Protein AF-A0A936E101-F1 (afdb_monomer_lite)

Structure (mmCIF, N/CA/C/O backbone):
data_AF-A0A936E101-F1
#
_entry.id   AF-A0A936E10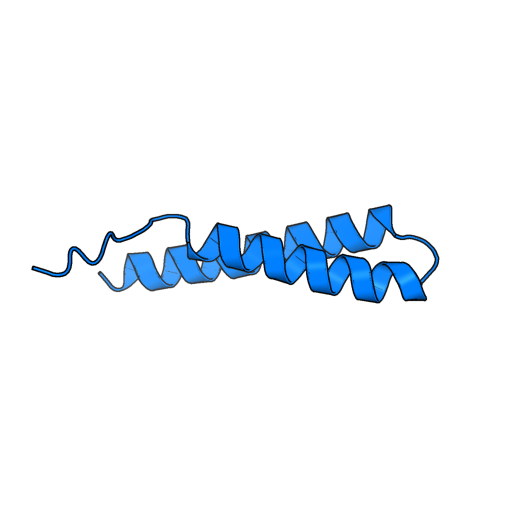1-F1
#
loop_
_atom_site.group_PDB
_atom_site.id
_atom_site.type_symbol
_atom_site.label_atom_id
_atom_site.label_alt_id
_atom_site.label_comp_id
_atom_site.label_asym_id
_atom_site.label_entity_id
_atom_site.label_seq_id
_atom_site.pdbx_PDB_ins_code
_atom_site.Cartn_x
_atom_site.Cartn_y
_atom_site.Cartn_z
_atom_site.occupancy
_atom_site.B_iso_or_equiv
_atom_site.auth_seq_id
_atom_site.auth_comp_id
_atom_site.auth_asym_id
_atom_site.auth_atom_id
_atom_site.pdbx_PDB_model_num
ATOM 1 N N . MET A 1 1 ? -15.639 -24.226 16.888 1.00 34.78 1 MET A N 1
ATOM 2 C CA . MET A 1 1 ? -14.787 -23.094 17.309 1.00 34.78 1 MET A CA 1
ATOM 3 C C . MET A 1 1 ? -14.042 -22.592 16.086 1.00 34.78 1 MET A C 1
ATOM 5 O O . MET A 1 1 ? -13.050 -23.193 15.709 1.00 34.78 1 MET A O 1
ATOM 9 N N . THR A 1 2 ? -14.549 -21.567 15.402 1.00 40.97 2 THR A N 1
ATOM 10 C CA . THR A 1 2 ? -13.804 -20.959 14.291 1.00 40.97 2 THR A CA 1
ATOM 11 C C . THR A 1 2 ? -12.917 -19.887 14.898 1.00 40.97 2 THR A C 1
ATOM 13 O O . THR A 1 2 ? -13.380 -18.778 15.163 1.00 40.97 2 THR A O 1
ATOM 16 N N . GLU A 1 3 ? -11.669 -20.247 15.202 1.00 43.56 3 GLU A N 1
ATOM 17 C CA . GLU A 1 3 ? -10.620 -19.292 15.552 1.00 43.56 3 GLU A CA 1
ATOM 18 C C . GLU A 1 3 ? -10.523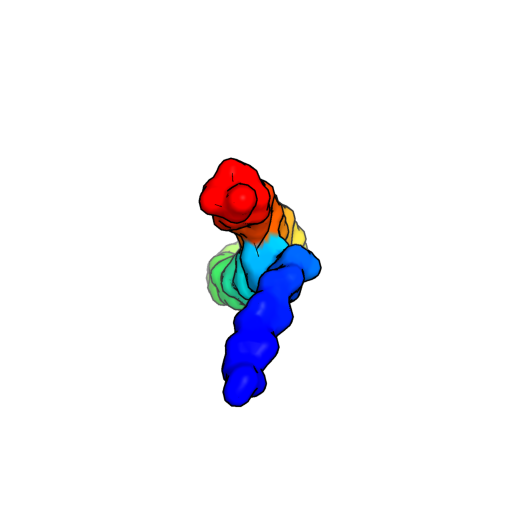 -18.266 14.425 1.00 43.56 3 GLU A C 1
ATOM 20 O O . GLU A 1 3 ? -9.912 -18.491 13.379 1.00 43.56 3 GLU A O 1
ATOM 25 N N . LYS A 1 4 ? -11.166 -17.113 14.617 1.00 47.84 4 LYS A N 1
ATOM 26 C CA . LYS A 1 4 ? -10.956 -15.947 13.772 1.00 47.84 4 LYS A CA 1
ATOM 27 C C . LYS A 1 4 ? -9.590 -15.400 14.161 1.00 47.84 4 LYS A C 1
ATOM 29 O O . LYS A 1 4 ? -9.494 -14.456 14.937 1.00 47.84 4 LYS A O 1
ATOM 34 N N . LYS A 1 5 ? -8.531 -16.066 13.690 1.00 49.16 5 LYS A N 1
ATOM 35 C CA . LYS A 1 5 ? -7.141 -15.642 13.843 1.00 49.16 5 LYS A CA 1
ATOM 36 C C . LYS A 1 5 ? -7.078 -14.211 13.325 1.00 49.16 5 LYS A C 1
ATOM 38 O O . LYS A 1 5 ? -7.190 -13.971 12.123 1.00 49.16 5 LYS A O 1
ATOM 43 N N . ARG A 1 6 ? -7.024 -13.251 14.246 1.00 54.22 6 ARG A N 1
ATOM 44 C CA . ARG A 1 6 ? -6.874 -11.826 13.954 1.00 54.22 6 ARG A CA 1
ATOM 45 C C . ARG A 1 6 ? -5.463 -11.665 13.416 1.00 54.22 6 ARG A C 1
ATOM 47 O O . ARG A 1 6 ? -4.510 -11.452 14.154 1.00 54.22 6 ARG A O 1
ATOM 54 N N . ASN A 1 7 ? -5.327 -11.943 12.123 1.00 58.22 7 ASN A N 1
ATOM 55 C CA . ASN A 1 7 ? -4.078 -11.877 11.389 1.00 58.22 7 ASN A CA 1
ATOM 56 C C . ASN A 1 7 ? -3.723 -10.394 11.250 1.00 58.22 7 ASN A C 1
ATOM 58 O O . ASN A 1 7 ? -4.040 -9.766 10.243 1.00 58.22 7 ASN A O 1
ATOM 62 N N . VAL A 1 8 ? -3.117 -9.840 12.299 1.00 55.16 8 VAL A N 1
ATOM 63 C CA . VAL A 1 8 ? -2.382 -8.574 12.267 1.00 55.16 8 VAL A CA 1
ATOM 64 C C . VAL A 1 8 ? -1.383 -8.695 11.117 1.00 55.16 8 VAL A C 1
ATOM 66 O O . VAL A 1 8 ? -0.477 -9.526 11.181 1.00 55.16 8 VAL A O 1
ATOM 69 N N . GLY A 1 9 ? -1.610 -7.974 10.020 1.00 60.44 9 GLY A N 1
ATOM 70 C CA . GLY A 1 9 ? -0.816 -8.083 8.793 1.00 60.44 9 GLY A CA 1
ATOM 71 C C . GLY A 1 9 ? -1.568 -8.609 7.568 1.00 60.44 9 GLY A C 1
ATOM 72 O O . GLY A 1 9 ? -1.039 -8.509 6.461 1.00 60.44 9 GLY A O 1
ATOM 73 N N . ASN A 1 10 ? -2.805 -9.101 7.703 1.00 73.00 10 ASN A N 1
ATOM 74 C CA . ASN A 1 10 ? -3.601 -9.511 6.540 1.00 73.00 10 ASN A CA 1
ATOM 75 C C . ASN A 1 10 ? -3.947 -8.305 5.651 1.00 73.00 10 ASN A C 1
ATOM 77 O O . ASN A 1 10 ? -3.949 -8.425 4.429 1.00 73.00 10 ASN A O 1
ATOM 81 N N . GLY A 1 11 ? -4.172 -7.127 6.251 1.00 78.81 11 GLY A N 1
ATOM 82 C CA . GLY A 1 11 ? -4.410 -5.890 5.502 1.00 78.81 11 GLY A CA 1
ATOM 83 C C . GLY A 1 11 ? -3.185 -5.455 4.698 1.00 78.81 11 GLY A C 1
ATOM 84 O O . GLY A 1 11 ? -3.303 -5.156 3.512 1.00 78.81 11 GLY A O 1
ATOM 85 N N . ILE A 1 12 ? -1.997 -5.503 5.310 1.00 83.06 12 ILE A N 1
ATOM 86 C CA . ILE A 1 12 ? -0.726 -5.147 4.660 1.00 83.06 12 ILE A CA 1
ATOM 87 C C . ILE A 1 12 ? -0.391 -6.131 3.534 1.00 83.06 12 ILE A C 1
ATOM 89 O O . ILE A 1 12 ? -0.028 -5.699 2.443 1.00 83.06 12 ILE A O 1
ATOM 93 N N . GLY A 1 13 ? -0.545 -7.439 3.769 1.00 82.81 13 GLY A N 1
ATOM 94 C CA . GLY A 1 13 ? -0.271 -8.469 2.763 1.00 82.81 13 GLY A CA 1
ATOM 95 C C . GLY A 1 13 ? -1.200 -8.380 1.549 1.00 82.81 13 GLY A C 1
ATOM 96 O O . GLY A 1 13 ? -0.732 -8.412 0.411 1.00 82.81 13 GLY A O 1
ATOM 97 N N . ILE A 1 14 ? -2.506 -8.192 1.780 1.00 84.19 14 ILE A N 1
ATOM 98 C CA . ILE A 1 14 ? -3.488 -7.986 0.704 1.00 84.19 14 ILE A CA 1
ATOM 99 C C . ILE A 1 14 ? -3.201 -6.675 -0.035 1.00 84.19 14 ILE A C 1
ATOM 101 O O . ILE A 1 14 ? -3.192 -6.650 -1.265 1.00 84.19 14 ILE A O 1
ATOM 105 N N . GLY A 1 15 ? -2.919 -5.599 0.703 1.00 87.06 15 GLY A N 1
ATOM 106 C CA . GLY A 1 15 ? -2.569 -4.304 0.131 1.00 87.06 15 GLY A CA 1
ATOM 107 C C . GLY A 1 15 ? -1.331 -4.378 -0.761 1.00 87.06 15 GLY A C 1
ATOM 108 O O . GLY A 1 15 ? -1.369 -3.903 -1.893 1.00 87.06 15 GLY A O 1
ATOM 109 N N . ALA A 1 16 ? -0.263 -5.037 -0.307 1.00 86.94 16 ALA A N 1
ATOM 110 C CA . ALA A 1 16 ? 0.957 -5.235 -1.086 1.00 86.94 16 ALA A CA 1
ATOM 111 C C . ALA A 1 16 ? 0.702 -6.042 -2.367 1.00 86.94 16 ALA A C 1
ATOM 113 O O . ALA A 1 16 ? 1.139 -5.633 -3.441 1.00 86.94 16 ALA A O 1
ATOM 114 N N . ALA A 1 17 ? -0.035 -7.154 -2.275 1.00 85.56 17 ALA A N 1
ATOM 115 C CA . ALA A 1 17 ? -0.341 -8.002 -3.427 1.00 85.56 17 ALA A CA 1
ATOM 116 C C . ALA A 1 17 ? -1.173 -7.258 -4.485 1.00 85.56 17 ALA A C 1
ATOM 118 O O . ALA A 1 17 ? -0.842 -7.293 -5.672 1.00 85.56 17 ALA A O 1
ATOM 119 N N . LEU A 1 18 ? -2.212 -6.531 -4.057 1.00 85.94 18 LEU A N 1
ATOM 120 C CA . LEU A 1 18 ? -3.024 -5.700 -4.949 1.00 85.94 18 LEU A CA 1
ATOM 121 C C . LEU A 1 18 ? -2.200 -4.558 -5.547 1.00 85.94 18 LEU A C 1
ATOM 123 O O . LEU A 1 18 ? -2.231 -4.343 -6.756 1.00 85.94 18 LEU A O 1
ATOM 127 N N . GLY A 1 19 ? -1.421 -3.861 -4.722 1.00 87.62 19 GLY A N 1
ATOM 128 C CA . GLY A 1 19 ? -0.548 -2.776 -5.151 1.00 87.62 19 GLY A CA 1
ATOM 129 C C . GLY A 1 19 ? 0.452 -3.201 -6.220 1.00 87.62 19 GLY A C 1
ATOM 130 O O . GLY A 1 19 ? 0.587 -2.525 -7.238 1.00 87.62 19 GLY A O 1
ATOM 131 N N . VAL A 1 20 ? 1.100 -4.353 -6.039 1.00 85.62 20 VAL A N 1
ATOM 132 C CA . VAL A 1 20 ? 2.003 -4.938 -7.040 1.00 85.62 20 VAL A CA 1
ATOM 133 C C . VAL A 1 20 ? 1.250 -5.333 -8.305 1.00 85.62 20 VAL A C 1
ATOM 135 O O . VAL A 1 20 ? 1.735 -5.038 -9.390 1.00 85.62 20 VAL A O 1
ATOM 138 N N . ALA A 1 21 ? 0.069 -5.950 -8.205 1.00 85.44 21 ALA A N 1
ATOM 139 C CA . ALA A 1 21 ? -0.714 -6.348 -9.378 1.00 85.44 21 ALA A CA 1
ATOM 140 C C . ALA A 1 21 ? -1.141 -5.140 -10.235 1.00 85.44 21 ALA A C 1
ATOM 142 O O . ALA A 1 21 ? -0.999 -5.156 -11.465 1.00 85.44 21 ALA A O 1
ATOM 143 N N . PHE A 1 22 ? -1.599 -4.063 -9.588 1.00 83.62 22 PHE A N 1
ATOM 144 C CA . PHE A 1 22 ? -1.920 -2.803 -10.258 1.00 83.62 22 PHE A CA 1
ATOM 145 C C . PHE A 1 22 ? -0.664 -2.119 -10.805 1.00 83.62 22 PHE A C 1
ATOM 147 O O . PHE A 1 22 ? -0.649 -1.727 -11.970 1.00 83.62 22 PHE A O 1
ATOM 154 N N . GLY A 1 23 ? 0.405 -2.031 -10.010 1.00 83.38 23 GLY A N 1
ATOM 155 C CA . GLY A 1 23 ? 1.680 -1.434 -10.411 1.00 83.38 23 GLY A CA 1
ATOM 156 C C . GLY A 1 23 ? 2.346 -2.160 -11.579 1.00 83.38 23 GLY A C 1
ATOM 157 O O . GLY A 1 23 ? 2.847 -1.517 -12.496 1.00 83.38 23 GLY A O 1
ATOM 158 N N . ALA A 1 24 ? 2.284 -3.490 -11.609 1.00 79.81 24 ALA A N 1
ATOM 159 C CA . ALA A 1 24 ? 2.787 -4.312 -12.706 1.00 79.81 24 ALA A CA 1
ATOM 160 C C . ALA A 1 24 ? 1.957 -4.120 -13.982 1.00 79.81 24 ALA A C 1
ATOM 162 O O . ALA A 1 24 ? 2.529 -3.900 -15.048 1.00 79.81 24 ALA A O 1
ATOM 163 N N . THR A 1 25 ? 0.623 -4.116 -13.876 1.00 80.25 25 THR A N 1
ATOM 164 C CA . THR A 1 25 ? -0.280 -3.870 -15.017 1.00 80.25 25 THR A CA 1
ATOM 165 C C . THR A 1 25 ? -0.070 -2.475 -15.611 1.00 80.25 25 THR A C 1
ATOM 167 O O . THR A 1 25 ? 0.042 -2.317 -16.827 1.00 80.25 25 THR A O 1
ATOM 170 N N . TYR A 1 26 ? 0.037 -1.453 -14.760 1.00 75.38 26 TYR A N 1
ATOM 171 C CA . TYR A 1 26 ? 0.284 -0.077 -15.196 1.00 75.38 26 TYR A CA 1
ATOM 172 C C . TYR A 1 26 ? 1.721 0.113 -15.712 1.00 75.38 26 TYR A C 1
ATOM 174 O O . TYR A 1 26 ? 1.960 0.862 -16.658 1.00 75.38 26 TYR A O 1
ATOM 182 N N . GLY A 1 27 ? 2.690 -0.579 -15.108 1.00 74.75 27 GLY A N 1
ATOM 183 C CA . GLY A 1 27 ? 4.100 -0.627 -15.508 1.00 74.75 27 GLY A CA 1
ATOM 184 C C . GLY A 1 27 ? 4.327 -1.218 -16.880 1.00 74.75 27 GLY A C 1
ATOM 185 O 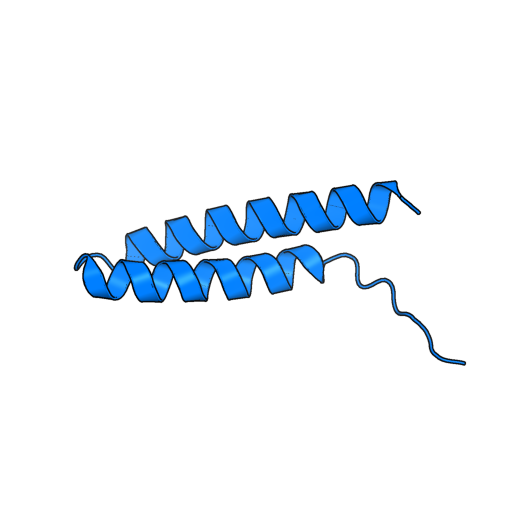O . GLY A 1 27 ? 5.089 -0.657 -17.667 1.00 74.75 27 GLY A O 1
ATOM 186 N N . TYR A 1 28 ? 3.604 -2.289 -17.194 1.00 70.75 28 TYR A N 1
ATOM 187 C CA . TYR A 1 28 ? 3.677 -2.940 -18.495 1.00 70.75 28 TYR A CA 1
ATOM 188 C C . TYR A 1 28 ? 3.270 -1.995 -19.632 1.00 70.75 28 TYR A C 1
ATOM 190 O O . TYR A 1 28 ? 3.866 -2.006 -20.704 1.00 70.75 28 TYR A O 1
ATOM 198 N N . LYS A 1 29 ? 2.300 -1.110 -19.375 1.00 71.56 29 LYS A N 1
ATOM 199 C CA . LYS A 1 29 ? 1.811 -0.136 -20.358 1.00 71.56 29 LYS A CA 1
ATOM 200 C C . LYS A 1 29 ? 2.723 1.089 -20.521 1.00 71.56 29 LYS A C 1
ATOM 202 O O . LYS A 1 29 ? 2.678 1.739 -21.558 1.00 71.56 29 LYS A O 1
ATOM 207 N N . SER A 1 30 ? 3.538 1.408 -19.514 1.00 65.25 30 SER A N 1
ATOM 208 C CA . SER A 1 30 ? 4.349 2.635 -19.463 1.00 65.25 30 SER A CA 1
ATOM 209 C C . SER A 1 30 ? 5.826 2.432 -19.838 1.00 65.25 30 SER A C 1
ATOM 211 O O . SER A 1 30 ? 6.594 3.391 -19.811 1.00 65.25 30 SER A O 1
ATOM 213 N N . GLY A 1 31 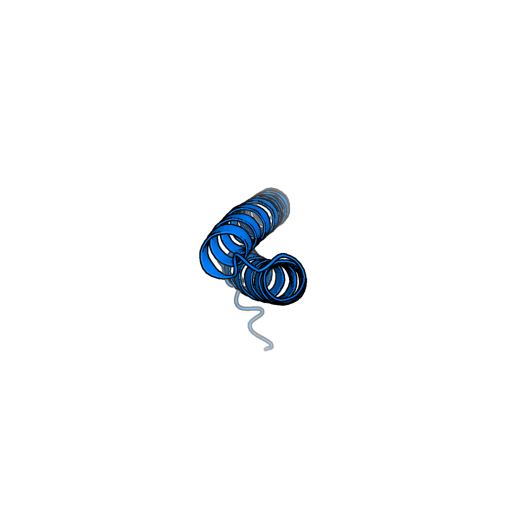? 6.256 1.200 -20.136 1.00 71.06 31 GLY A N 1
ATOM 214 C CA . GLY A 1 31 ? 7.639 0.871 -20.517 1.00 71.06 31 GLY A CA 1
ATOM 215 C C . GLY A 1 31 ? 8.647 0.817 -19.358 1.00 71.06 31 GLY A C 1
ATOM 216 O O . GLY A 1 31 ? 9.724 0.256 -19.521 1.00 71.06 31 GLY A O 1
ATOM 217 N N . ASN A 1 32 ? 8.293 1.325 -18.171 1.00 72.56 32 ASN A N 1
ATOM 218 C CA . ASN A 1 32 ? 9.120 1.296 -16.959 1.00 72.56 32 ASN A CA 1
ATOM 219 C C . ASN A 1 32 ? 8.446 0.463 -15.859 1.00 72.56 32 ASN A C 1
ATOM 221 O O . ASN A 1 32 ? 7.823 0.975 -14.928 1.00 72.56 32 ASN A O 1
ATOM 225 N N . ILE A 1 33 ? 8.576 -0.857 -15.986 1.00 75.25 33 ILE A N 1
ATOM 226 C CA . ILE A 1 33 ? 7.939 -1.843 -15.104 1.00 75.25 33 ILE A CA 1
ATOM 227 C C . ILE A 1 33 ? 8.441 -1.715 -13.657 1.00 75.25 33 ILE A C 1
ATOM 229 O O . ILE A 1 33 ? 7.632 -1.687 -12.734 1.00 75.25 33 ILE A O 1
ATOM 233 N N . SER A 1 34 ? 9.753 -1.569 -13.443 1.00 79.44 34 SER A N 1
ATOM 234 C CA . SER A 1 34 ? 10.350 -1.537 -12.098 1.00 79.44 34 SER A CA 1
ATOM 235 C C . SER A 1 34 ? 9.858 -0.362 -11.249 1.00 79.44 34 SER A C 1
ATOM 237 O O . SER A 1 34 ? 9.538 -0.536 -10.074 1.00 79.44 34 SER A O 1
ATOM 239 N N . GLN A 1 35 ? 9.749 0.828 -11.844 1.00 79.12 35 GLN A N 1
ATOM 240 C CA . GLN A 1 35 ? 9.310 2.031 -11.135 1.00 79.12 35 GLN A CA 1
ATOM 241 C C . GLN A 1 35 ? 7.815 1.966 -10.796 1.00 79.12 35 GLN A C 1
ATOM 243 O O . GLN A 1 35 ? 7.411 2.345 -9.697 1.00 79.12 35 GLN A O 1
ATOM 248 N N . ASN A 1 36 ? 7.000 1.406 -11.692 1.00 83.12 36 ASN A N 1
ATOM 249 C CA . ASN A 1 36 ? 5.562 1.275 -11.472 1.00 83.12 36 ASN A CA 1
ATOM 250 C C . ASN A 1 36 ? 5.218 0.145 -10.490 1.00 83.12 36 ASN A C 1
ATOM 252 O O . ASN A 1 36 ? 4.276 0.296 -9.714 1.00 83.12 36 ASN A O 1
ATOM 256 N N . ILE A 1 37 ? 5.993 -0.946 -10.453 1.00 84.25 37 ILE A N 1
ATOM 257 C CA . ILE A 1 37 ? 5.869 -1.974 -9.407 1.00 84.25 37 ILE A CA 1
ATOM 258 C C . ILE A 1 37 ? 6.246 -1.390 -8.047 1.00 84.25 37 ILE A C 1
ATOM 260 O O . ILE A 1 37 ? 5.511 -1.603 -7.088 1.00 84.25 37 ILE A O 1
ATOM 264 N N . ALA A 1 38 ? 7.344 -0.631 -7.954 1.00 84.94 38 ALA A N 1
ATOM 265 C CA . ALA A 1 38 ? 7.750 0.005 -6.702 1.00 84.94 38 ALA A CA 1
ATOM 266 C C . ALA A 1 38 ? 6.685 0.992 -6.195 1.00 84.94 38 ALA A C 1
ATOM 268 O O . ALA A 1 38 ? 6.327 0.960 -5.018 1.00 84.94 38 ALA A O 1
ATOM 269 N N . LEU A 1 39 ? 6.124 1.811 -7.091 1.00 84.44 39 LEU A N 1
ATOM 270 C CA . LEU A 1 39 ? 5.040 2.739 -6.770 1.00 84.44 39 LEU A CA 1
ATOM 271 C C . LEU A 1 39 ? 3.768 1.996 -6.335 1.00 84.44 39 LEU A C 1
ATOM 273 O O . LEU A 1 39 ? 3.167 2.331 -5.316 1.00 84.44 39 LEU A O 1
ATOM 277 N N . GLY A 1 40 ? 3.377 0.964 -7.084 1.00 87.00 40 GLY A N 1
ATOM 278 C CA . GLY A 1 40 ? 2.211 0.141 -6.784 1.00 87.00 40 GLY A CA 1
ATOM 279 C C . GLY A 1 40 ? 2.345 -0.585 -5.449 1.00 87.00 40 GLY A C 1
ATOM 280 O O . GLY A 1 40 ? 1.426 -0.540 -4.636 1.00 87.00 40 GLY A O 1
ATOM 281 N N . LEU A 1 41 ? 3.506 -1.183 -5.177 1.00 86.69 41 LEU A N 1
ATOM 282 C CA . LEU A 1 41 ? 3.812 -1.841 -3.908 1.00 86.69 41 LEU A CA 1
ATOM 283 C C . LEU A 1 41 ? 3.781 -0.837 -2.753 1.00 86.69 41 LEU A C 1
ATOM 285 O O . LEU A 1 41 ? 3.120 -1.104 -1.754 1.00 86.69 41 LEU A O 1
ATOM 289 N N . ALA A 1 42 ? 4.421 0.328 -2.893 1.00 86.44 42 ALA A N 1
ATOM 290 C CA . ALA A 1 42 ? 4.411 1.367 -1.862 1.00 86.44 42 ALA A CA 1
ATOM 291 C C . ALA A 1 42 ? 2.985 1.847 -1.549 1.00 86.44 42 ALA A C 1
ATOM 293 O O . ALA A 1 42 ? 2.600 1.935 -0.382 1.00 86.44 42 ALA A O 1
ATOM 294 N N . MET A 1 43 ? 2.175 2.094 -2.581 1.00 86.38 43 MET A N 1
ATOM 295 C CA . MET A 1 43 ? 0.798 2.562 -2.419 1.00 86.38 43 MET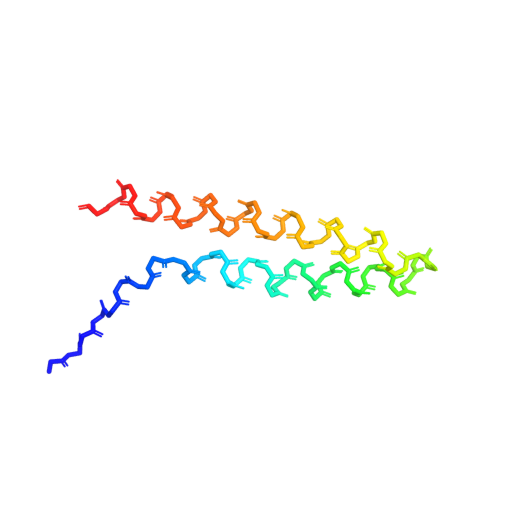 A CA 1
ATOM 296 C C . MET A 1 43 ? -0.115 1.467 -1.851 1.00 86.38 43 MET A C 1
ATOM 298 O O . MET A 1 43 ? -0.914 1.724 -0.953 1.00 86.38 43 MET A O 1
ATOM 302 N N . GLY A 1 44 ? 0.051 0.228 -2.310 1.00 89.00 44 GLY A N 1
ATOM 303 C CA . GLY A 1 44 ? -0.675 -0.932 -1.808 1.00 89.00 44 GLY A CA 1
ATOM 304 C C . GLY A 1 44 ? -0.357 -1.258 -0.352 1.00 89.00 44 GLY A C 1
ATOM 305 O O . GLY A 1 44 ? -1.274 -1.457 0.443 1.00 89.00 44 GLY A O 1
ATOM 306 N N . VAL A 1 45 ? 0.923 -1.249 0.030 1.00 86.94 45 VAL A N 1
ATOM 307 C CA . VAL A 1 45 ? 1.363 -1.417 1.425 1.00 86.94 45 VAL A CA 1
ATOM 308 C C . VAL A 1 45 ? 0.835 -0.282 2.295 1.00 86.94 45 VAL A C 1
ATOM 310 O O . VAL A 1 45 ? 0.338 -0.557 3.382 1.00 86.94 45 VAL A O 1
ATOM 313 N N . ALA A 1 46 ? 0.881 0.970 1.830 1.00 87.69 46 ALA A N 1
ATOM 314 C CA . ALA A 1 46 ? 0.363 2.109 2.586 1.00 87.69 46 ALA A CA 1
ATOM 315 C C . ALA A 1 46 ? -1.146 1.978 2.849 1.00 87.69 46 ALA A C 1
ATOM 317 O O . ALA A 1 46 ? -1.583 2.098 3.992 1.00 87.69 46 ALA A O 1
ATOM 318 N N . ILE A 1 47 ? -1.941 1.658 1.822 1.00 85.88 47 ILE A N 1
ATOM 319 C CA . ILE A 1 47 ? -3.390 1.440 1.966 1.00 85.88 47 ILE A CA 1
ATOM 320 C C . ILE A 1 47 ? -3.662 0.231 2.866 1.00 85.88 47 ILE A C 1
ATOM 322 O O . ILE A 1 47 ? -4.492 0.311 3.771 1.00 85.88 47 ILE A O 1
ATOM 326 N N . GLY A 1 48 ? -2.941 -0.871 2.658 1.00 85.56 48 GLY A N 1
ATOM 327 C CA . GLY A 1 48 ? -3.058 -2.084 3.461 1.00 85.56 48 GLY A CA 1
ATOM 328 C C . GLY A 1 48 ? -2.721 -1.860 4.934 1.00 85.56 48 GLY A C 1
ATOM 329 O O . GLY A 1 48 ? -3.432 -2.359 5.803 1.00 85.56 48 GLY A O 1
ATOM 330 N N . ALA A 1 49 ? -1.693 -1.061 5.222 1.00 85.38 49 ALA A N 1
ATOM 331 C CA . ALA A 1 49 ? -1.295 -0.672 6.572 1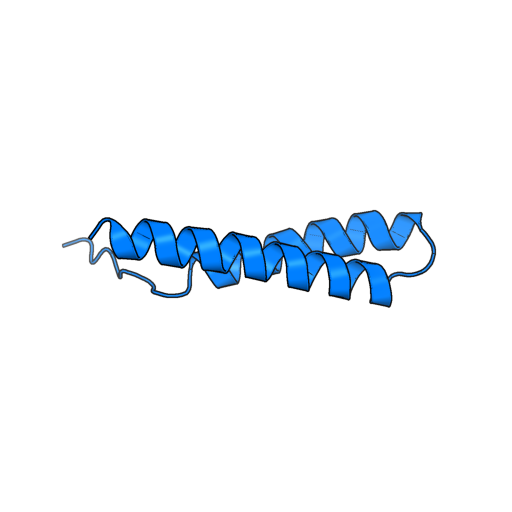.00 85.38 49 ALA A CA 1
ATOM 332 C C . ALA A 1 49 ? -2.308 0.268 7.227 1.00 85.38 49 ALA A C 1
ATOM 334 O O . ALA A 1 49 ? -2.620 0.088 8.401 1.00 85.38 49 ALA A O 1
ATOM 335 N N . ILE A 1 50 ? -2.866 1.228 6.480 1.00 85.81 50 ILE A N 1
ATOM 336 C CA . ILE A 1 50 ? -3.941 2.096 6.979 1.00 85.81 50 ILE A CA 1
ATOM 337 C C . ILE A 1 50 ? -5.176 1.257 7.318 1.00 85.81 50 ILE A C 1
ATOM 339 O O . ILE A 1 50 ? -5.739 1.421 8.395 1.00 85.81 50 ILE A O 1
ATOM 343 N N . PHE A 1 51 ? -5.579 0.331 6.445 1.00 81.38 51 PHE A N 1
ATOM 344 C CA . PHE A 1 51 ? -6.702 -0.569 6.709 1.00 81.38 51 PHE A CA 1
ATOM 345 C C . PHE A 1 51 ? -6.440 -1.477 7.909 1.00 81.38 51 PHE A C 1
ATOM 347 O O . PHE A 1 51 ? -7.303 -1.583 8.776 1.00 81.38 51 PHE A O 1
ATOM 354 N N . ASP A 1 52 ? -5.258 -2.090 7.993 1.00 81.94 52 ASP A N 1
ATOM 355 C CA . ASP A 1 52 ? -4.868 -2.924 9.134 1.00 81.94 52 ASP A CA 1
ATOM 356 C C . ASP A 1 52 ? -4.912 -2.111 10.436 1.00 81.94 52 ASP A C 1
ATOM 358 O O . ASP A 1 52 ? -5.531 -2.534 11.410 1.00 81.94 52 ASP A O 1
ATOM 362 N N . PHE A 1 53 ? -4.380 -0.886 10.423 1.00 80.19 53 PHE A N 1
ATOM 363 C CA . PHE A 1 53 ? -4.395 0.017 11.570 1.00 80.19 53 PHE A CA 1
ATOM 364 C C . PHE A 1 53 ? -5.810 0.471 11.958 1.00 80.19 53 PHE A C 1
ATOM 366 O O . PHE A 1 53 ? -6.152 0.466 13.138 1.00 80.19 53 PHE A O 1
ATOM 373 N N . VAL A 1 54 ? -6.657 0.834 10.991 1.00 79.19 54 VAL A N 1
ATOM 374 C CA . VAL A 1 54 ? -8.048 1.259 11.232 1.00 79.19 54 VAL A CA 1
ATOM 375 C C . VAL A 1 54 ? -8.900 0.102 11.755 1.00 79.19 54 VAL A C 1
ATOM 377 O O . VAL A 1 54 ? -9.697 0.303 12.672 1.00 79.19 54 VAL A O 1
ATOM 380 N N . ILE A 1 55 ? -8.727 -1.104 11.209 1.00 73.25 55 ILE A N 1
ATOM 381 C CA . ILE A 1 55 ? -9.424 -2.311 11.670 1.00 73.25 55 ILE A CA 1
ATOM 382 C C . ILE A 1 55 ? -8.957 -2.670 13.082 1.00 73.25 55 ILE A C 1
ATOM 384 O O . ILE A 1 55 ? -9.791 -2.925 13.947 1.00 73.25 55 ILE A O 1
ATOM 388 N N . LYS A 1 56 ? -7.647 -2.615 13.341 1.00 66.25 56 LYS A N 1
ATOM 389 C CA . LYS A 1 56 ? -7.063 -2.894 14.658 1.00 66.25 56 LYS A CA 1
ATOM 390 C C . LYS A 1 56 ? -7.464 -1.862 15.717 1.00 66.25 56 LYS A C 1
ATOM 392 O O . LYS A 1 56 ? -7.561 -2.208 16.884 1.00 66.25 56 LYS A O 1
ATOM 397 N N . LYS A 1 57 ? -7.737 -0.613 15.325 1.00 61.00 57 LYS A N 1
ATOM 398 C CA . LYS A 1 57 ? -8.237 0.448 16.221 1.00 61.00 57 LYS A CA 1
ATOM 399 C C . LYS A 1 57 ? -9.729 0.301 16.568 1.00 61.00 57 LYS A C 1
ATOM 401 O O . LYS A 1 57 ? -10.213 1.009 17.445 1.00 61.00 57 LYS A O 1
ATOM 406 N N . LYS A 1 58 ? -10.470 -0.553 15.854 1.00 54.50 58 LYS A N 1
ATOM 407 C CA . LYS A 1 58 ? -11.895 -0.836 16.103 1.00 54.50 58 LYS A CA 1
ATOM 408 C C . LYS A 1 58 ? -12.134 -2.052 17.008 1.00 54.50 58 LYS A C 1
ATOM 410 O O . LYS A 1 58 ? -13.295 -2.348 17.283 1.00 54.50 58 LYS A O 1
ATOM 415 N N . GLU A 1 59 ? -11.076 -2.743 17.423 1.00 50.41 59 GLU A N 1
ATOM 416 C CA . GLU A 1 59 ? -11.110 -3.818 18.423 1.00 50.41 59 GLU A CA 1
ATOM 417 C C . GLU A 1 59 ? -10.842 -3.281 19.828 1.00 50.41 59 GLU A C 1
ATOM 419 O O . GLU A 1 59 ? -11.511 -3.778 20.760 1.00 50.41 59 GLU A O 1
#

Foldseek 3Di:
DPPPPLPLCPLLVQLQVQLQVQLQVVCVVVVRSPVSSVRSNVRSNVRSNVVSVVVVVVD

Secondary structure (DSSP, 8-state):
-------TTHHHHHHHHHHHHHHHHHHHHHS-HHHHHHHHHHHHHHHHHHHHHHHHTT-

Radius of gyration: 14.01 Å; chains: 1; bounding box: 25×26×39 Å

pLDDT: mean 75.09, std 13.82, range [34.78, 89.0]

Sequence (59 aa):
MTEKKRNVGNGIGIGAALGVAFGATYGYKSGNISQNIALGLAMGVAIGAIFDFVIKKKE